Protein AF-A0A1C4L4Z7-F1 (afdb_monomer)

pLDDT: mean 79.76, std 18.71, range [31.69, 98.56]

Solvent-accessible surface area (backbone atoms only — not comparable to full-atom values): 8104 Å² total; per-residue (Å²): 135,87,78,82,79,77,76,70,79,78,63,52,69,69,53,50,51,50,49,54,40,48,55,59,52,72,75,46,59,69,70,52,49,52,52,29,50,54,51,52,56,50,54,78,75,45,96,68,86,60,100,56,69,90,51,79,49,70,53,36,34,47,54,48,41,55,71,47,34,65,62,49,20,53,54,39,30,52,54,50,43,52,50,42,68,76,39,74,94,63,75,76,81,53,46,80,34,81,68,34,45,54,34,32,58,57,55,19,48,55,72,64,44,86,78,89,57,59,72,47,73,45,53,87,41,60,60,25,43,55,51,22,52,60,75,74,107

Foldseek 3Di:
DDDPPPPPPPDQLLRLQLVLLVVLQVPDDPVLLVVLVVLVVVVVPDPDPDPDDSPDDLSNLSSCCNVPLSVLLVVLLVVLLVVCVVPPPDADQEEEAEQCFLPSNVSSSCNRDPDDHHYHYHHPPPSSVVNSVVSVD

Structure (mmCIF, N/CA/C/O backbone):
data_AF-A0A1C4L4Z7-F1
#
_entry.id   AF-A0A1C4L4Z7-F1
#
loop_
_atom_site.group_PDB
_atom_site.id
_atom_site.type_symbol
_atom_site.label_atom_id
_atom_site.label_alt_id
_atom_site.label_comp_id
_atom_site.label_asym_id
_atom_site.label_entity_id
_atom_site.label_seq_id
_atom_site.pdbx_PDB_ins_code
_atom_site.Cartn_x
_atom_site.Cartn_y
_atom_site.Cartn_z
_atom_site.occupancy
_atom_site.B_iso_or_equiv
_atom_site.auth_seq_id
_atom_site.auth_comp_id
_atom_site.auth_asym_id
_atom_site.auth_atom_id
_atom_site.pdbx_PDB_model_num
ATOM 1 N N . MET A 1 1 ? 23.292 -12.668 37.605 1.00 37.38 1 MET A N 1
ATOM 2 C CA . MET A 1 1 ? 23.485 -13.418 36.347 1.00 37.38 1 MET A CA 1
ATOM 3 C C . MET A 1 1 ? 22.566 -12.816 35.305 1.00 37.38 1 MET A C 1
ATOM 5 O O . MET A 1 1 ? 21.370 -12.732 35.542 1.00 37.38 1 MET A O 1
ATOM 9 N N . ASN A 1 2 ? 23.169 -12.294 34.240 1.00 37.19 2 ASN A N 1
ATOM 10 C CA . ASN A 1 2 ? 22.525 -11.552 33.162 1.00 37.19 2 ASN A CA 1
ATOM 11 C C . ASN A 1 2 ? 21.525 -12.418 32.388 1.00 37.19 2 ASN A C 1
ATOM 13 O O . ASN A 1 2 ? 21.821 -13.574 32.101 1.00 37.19 2 ASN A O 1
ATOM 17 N N . ASN A 1 3 ? 20.438 -11.807 31.926 1.00 31.69 3 ASN A N 1
ATOM 18 C CA . ASN A 1 3 ? 19.907 -12.122 30.607 1.00 31.69 3 ASN A CA 1
ATOM 19 C C . ASN A 1 3 ? 19.725 -10.784 29.873 1.00 31.69 3 ASN A C 1
ATOM 21 O O . ASN A 1 3 ? 18.823 -10.028 30.241 1.00 31.69 3 ASN A O 1
ATOM 25 N N . PRO A 1 4 ? 20.606 -10.407 28.929 1.00 45.41 4 PRO A N 1
ATOM 26 C CA . PRO A 1 4 ? 20.350 -9.242 28.103 1.00 45.41 4 PRO A CA 1
ATOM 27 C C . PRO A 1 4 ? 19.214 -9.647 27.168 1.00 45.41 4 PRO A C 1
ATOM 29 O O . PRO A 1 4 ? 19.403 -10.482 26.285 1.00 45.41 4 PRO A O 1
ATOM 32 N N . GLY A 1 5 ? 18.013 -9.124 27.417 1.00 36.03 5 GLY A N 1
ATOM 33 C CA . GLY A 1 5 ? 16.894 -9.290 26.501 1.00 36.03 5 GLY A CA 1
ATOM 34 C C . GLY A 1 5 ? 17.351 -8.834 25.124 1.00 36.03 5 GLY A C 1
ATOM 35 O O . GLY A 1 5 ? 17.651 -7.658 24.929 1.00 36.03 5 GLY A O 1
ATOM 36 N N . VAL A 1 6 ? 17.480 -9.784 24.202 1.00 39.50 6 VAL A N 1
ATOM 37 C CA . VAL A 1 6 ? 17.749 -9.506 22.799 1.00 39.50 6 VAL A CA 1
ATOM 38 C C . VAL A 1 6 ? 16.543 -8.724 22.303 1.00 39.50 6 VAL A C 1
ATOM 40 O O . VAL A 1 6 ? 15.490 -9.288 22.018 1.00 39.50 6 VAL A O 1
ATOM 43 N N . THR A 1 7 ? 16.665 -7.401 22.254 1.00 41.91 7 THR A N 1
ATOM 44 C CA . THR A 1 7 ? 15.770 -6.568 21.463 1.00 41.91 7 THR A CA 1
ATOM 45 C C . THR A 1 7 ? 16.056 -6.919 20.016 1.00 41.91 7 THR A C 1
ATOM 47 O O . THR A 1 7 ? 16.975 -6.372 19.408 1.00 41.91 7 THR A O 1
ATOM 50 N N . HIS A 1 8 ? 15.314 -7.882 19.473 1.00 39.84 8 HIS A N 1
ATOM 51 C CA . HIS A 1 8 ? 15.153 -7.963 18.033 1.00 39.84 8 HIS A CA 1
ATOM 52 C C . HIS A 1 8 ? 14.653 -6.585 17.591 1.00 39.84 8 HIS A C 1
ATOM 54 O O . HIS A 1 8 ? 13.644 -6.124 18.135 1.00 39.84 8 HIS A O 1
ATOM 60 N N . PRO A 1 9 ? 15.353 -5.873 16.695 1.00 42.25 9 PRO A N 1
ATOM 61 C CA . PRO A 1 9 ? 14.807 -4.647 16.153 1.00 42.25 9 PRO A CA 1
ATOM 62 C C . PRO A 1 9 ? 13.512 -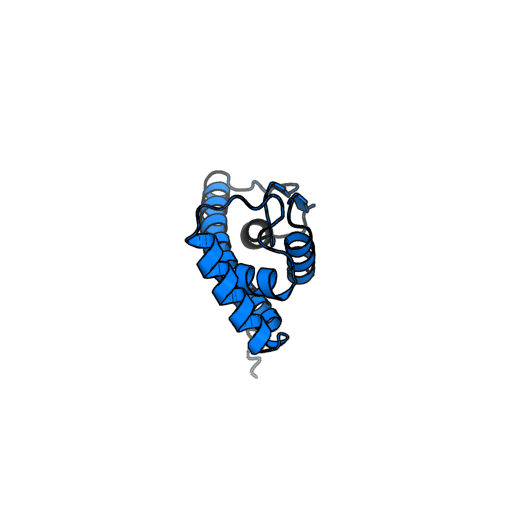5.022 15.431 1.00 42.25 9 PRO A C 1
ATOM 64 O O . PRO A 1 9 ? 13.533 -5.637 14.364 1.00 42.25 9 PRO A O 1
ATOM 67 N N . HIS A 1 10 ? 12.370 -4.690 16.035 1.00 56.69 10 HIS A N 1
ATOM 68 C CA . HIS A 1 10 ? 11.129 -4.554 15.292 1.00 56.69 10 HIS A CA 1
ATOM 69 C C . HIS A 1 10 ? 11.333 -3.336 14.398 1.00 56.69 10 HIS A C 1
ATOM 71 O O . HIS A 1 10 ? 11.102 -2.202 14.814 1.00 56.69 10 HIS A O 1
ATOM 77 N N . HIS A 1 11 ? 11.890 -3.580 13.212 1.00 71.38 11 HIS A N 1
ATOM 78 C CA . HIS A 1 11 ? 12.066 -2.559 12.192 1.00 71.38 11 HIS A CA 1
ATOM 79 C C . HIS A 1 11 ? 10.730 -1.858 11.971 1.00 71.38 11 HIS A C 1
ATOM 81 O O . HIS A 1 11 ? 9.679 -2.509 11.922 1.00 71.38 11 HIS A O 1
ATOM 87 N N . ALA A 1 12 ? 10.766 -0.532 11.851 1.00 86.56 12 ALA A N 1
ATOM 88 C CA . ALA A 1 12 ? 9.549 0.214 11.577 1.00 86.56 12 ALA A CA 1
ATOM 89 C C . ALA A 1 12 ? 8.927 -0.317 10.269 1.00 86.56 12 ALA A C 1
ATOM 91 O O . ALA A 1 12 ? 9.669 -0.639 9.338 1.00 86.56 12 ALA A O 1
ATOM 92 N N . PRO A 1 13 ? 7.591 -0.383 10.128 1.00 85.94 13 PRO A N 1
ATOM 93 C CA . PRO A 1 13 ? 6.963 -0.886 8.902 1.00 85.94 13 PRO A CA 1
ATOM 94 C C . PRO A 1 13 ? 7.461 -0.198 7.617 1.00 85.94 13 PRO A C 1
ATOM 96 O O . PRO A 1 13 ? 7.542 -0.825 6.565 1.00 85.94 13 PRO A O 1
ATOM 99 N N . SER A 1 14 ? 7.871 1.072 7.708 1.00 82.69 14 SER A N 1
ATOM 100 C CA . SER A 1 14 ? 8.499 1.815 6.609 1.00 82.69 14 SER A CA 1
ATOM 101 C C . SER A 1 14 ? 9.897 1.314 6.238 1.00 82.69 14 SER A C 1
ATOM 103 O O . SER A 1 14 ? 10.264 1.339 5.066 1.00 82.69 14 SER A O 1
ATOM 105 N N . GLU A 1 15 ? 10.684 0.858 7.210 1.00 86.00 15 GLU A N 1
ATOM 106 C CA . GLU A 1 15 ? 11.999 0.251 6.993 1.00 86.00 15 GLU A CA 1
ATOM 107 C C . GLU A 1 15 ? 11.855 -1.137 6.377 1.00 86.00 15 GLU A C 1
ATOM 109 O O . GLU A 1 15 ? 12.546 -1.431 5.406 1.00 86.00 15 GLU A O 1
ATOM 114 N N . VAL A 1 16 ? 10.906 -1.944 6.869 1.00 90.56 16 VAL A N 1
ATOM 115 C CA . VAL A 1 16 ? 10.578 -3.255 6.284 1.00 90.56 16 VAL A CA 1
ATOM 116 C C . VAL A 1 16 ? 10.144 -3.092 4.829 1.00 90.56 16 VAL A C 1
ATOM 118 O O . VAL A 1 16 ? 10.690 -3.753 3.948 1.00 90.56 16 VAL A O 1
ATOM 121 N N . LEU A 1 17 ? 9.233 -2.153 4.554 1.00 86.38 17 LEU A N 1
ATOM 122 C CA . LEU A 1 17 ? 8.782 -1.869 3.194 1.00 86.38 17 LEU A CA 1
ATOM 123 C C . LEU A 1 17 ? 9.939 -1.415 2.293 1.00 86.38 17 LEU A C 1
ATOM 125 O O . LEU A 1 17 ? 10.079 -1.895 1.171 1.00 86.38 17 LEU A O 1
ATOM 129 N N . ARG A 1 18 ? 10.797 -0.504 2.769 1.00 85.00 18 ARG A N 1
ATOM 130 C CA . ARG A 1 18 ? 11.970 -0.054 2.002 1.00 85.00 18 ARG A CA 1
ATOM 131 C C . ARG A 1 18 ? 12.950 -1.192 1.727 1.00 85.00 18 ARG A C 1
ATOM 133 O O . ARG A 1 18 ? 13.470 -1.261 0.619 1.00 85.00 18 ARG A O 1
ATOM 140 N N . ALA A 1 19 ? 13.187 -2.071 2.697 1.00 86.75 19 ALA A N 1
ATOM 141 C CA . ALA A 1 19 ? 14.069 -3.222 2.535 1.00 86.75 19 ALA A CA 1
ATOM 142 C C . ALA A 1 19 ? 13.506 -4.232 1.523 1.00 86.75 19 ALA A C 1
ATOM 144 O O . ALA A 1 19 ? 14.239 -4.683 0.644 1.00 86.75 19 ALA A O 1
ATOM 145 N N . ALA A 1 20 ? 12.204 -4.524 1.582 1.00 87.75 20 ALA A N 1
ATOM 146 C CA . ALA A 1 20 ? 11.536 -5.387 0.609 1.00 87.75 20 ALA A CA 1
ATOM 147 C C . ALA A 1 20 ? 11.633 -4.811 -0.816 1.00 87.75 20 ALA A C 1
ATOM 149 O O . ALA A 1 20 ? 12.000 -5.514 -1.756 1.00 87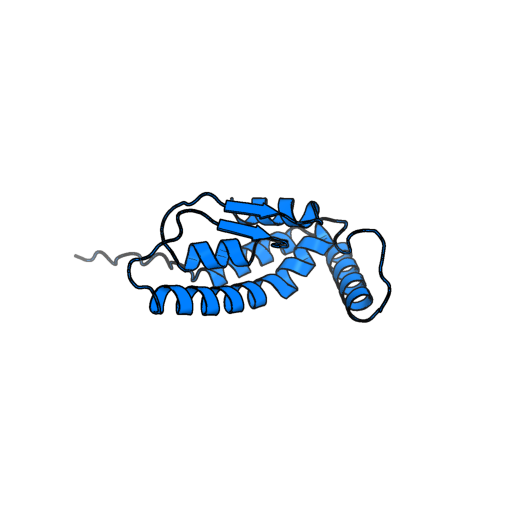.75 20 ALA A O 1
ATOM 150 N N . LEU A 1 21 ? 11.404 -3.501 -0.971 1.00 84.75 21 LEU A N 1
ATOM 151 C CA . LEU A 1 21 ? 11.566 -2.806 -2.252 1.00 84.75 21 LEU A CA 1
ATOM 152 C C . LEU A 1 21 ? 13.018 -2.825 -2.755 1.00 84.75 21 LEU A C 1
ATOM 154 O O . LEU A 1 21 ? 13.237 -3.002 -3.949 1.00 84.75 21 LEU A O 1
ATOM 158 N N . ALA A 1 22 ? 14.006 -2.669 -1.870 1.00 83.50 22 ALA A N 1
ATOM 159 C CA . ALA A 1 22 ? 15.418 -2.763 -2.239 1.00 83.5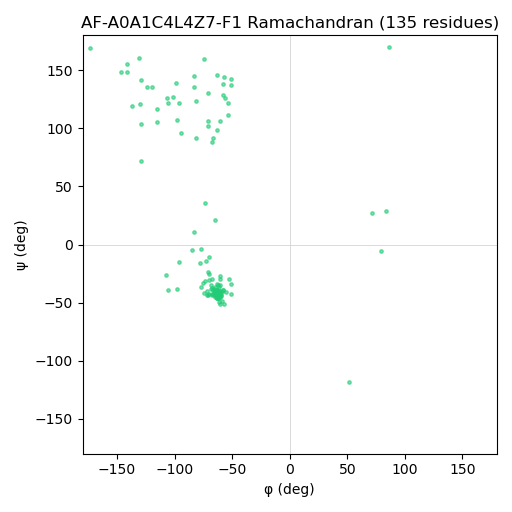0 22 ALA A CA 1
ATOM 160 C C . ALA A 1 22 ? 15.781 -4.173 -2.734 1.00 83.50 22 ALA A C 1
ATOM 162 O O . ALA A 1 22 ? 16.381 -4.311 -3.796 1.00 83.50 22 ALA A O 1
ATOM 163 N N . SER A 1 23 ? 15.323 -5.216 -2.037 1.00 85.56 23 SER A N 1
ATOM 164 C CA . SER A 1 23 ? 15.556 -6.607 -2.441 1.00 85.56 23 SER A CA 1
ATOM 165 C C . SER A 1 23 ? 14.945 -6.934 -3.809 1.00 85.56 23 SER A C 1
ATOM 167 O O . SER A 1 23 ? 15.566 -7.636 -4.609 1.00 85.56 23 SER A O 1
ATOM 169 N N . LEU A 1 24 ? 13.770 -6.375 -4.125 1.00 83.62 24 LEU A N 1
ATOM 170 C CA . LEU A 1 24 ? 13.171 -6.503 -5.458 1.00 83.62 24 LEU A CA 1
ATOM 171 C C . LEU A 1 24 ? 14.037 -5.880 -6.560 1.00 83.62 24 LEU A C 1
ATOM 173 O O . LEU A 1 24 ? 14.057 -6.393 -7.680 1.00 83.62 24 LEU A O 1
ATOM 177 N N . LEU A 1 25 ? 14.737 -4.781 -6.265 1.00 79.69 25 LEU A N 1
ATOM 178 C CA . LEU A 1 25 ? 15.624 -4.116 -7.219 1.00 79.69 25 LEU A CA 1
ATOM 179 C C . LEU A 1 25 ? 16.956 -4.851 -7.395 1.00 79.69 25 LEU A C 1
ATOM 181 O O . LEU A 1 25 ? 17.447 -4.919 -8.521 1.00 79.69 25 LEU A O 1
ATOM 185 N N . ASP A 1 26 ? 17.508 -5.436 -6.330 1.00 79.12 26 ASP A N 1
ATOM 186 C CA . ASP A 1 26 ? 18.760 -6.207 -6.385 1.00 79.12 26 ASP A CA 1
ATOM 187 C C . ASP A 1 26 ? 18.661 -7.421 -7.328 1.00 79.12 26 ASP A C 1
ATOM 189 O O . ASP A 1 26 ? 19.652 -7.847 -7.922 1.00 79.12 26 ASP A O 1
ATOM 193 N N . GLY A 1 27 ? 17.451 -7.958 -7.519 1.00 69.44 27 GLY A N 1
ATOM 194 C CA . GLY A 1 27 ? 17.174 -9.051 -8.454 1.00 69.44 27 GLY A CA 1
ATOM 195 C C . GLY A 1 27 ? 17.105 -8.647 -9.934 1.00 69.44 27 GLY A C 1
ATOM 196 O O . GLY A 1 27 ? 16.928 -9.521 -10.787 1.00 69.44 27 GLY A O 1
ATOM 197 N N . LEU A 1 28 ? 17.213 -7.356 -10.272 1.00 72.12 28 LEU A N 1
ATOM 198 C CA . LEU A 1 28 ? 17.084 -6.869 -11.648 1.00 72.12 28 LEU A CA 1
ATOM 199 C C . LEU A 1 28 ? 18.451 -6.630 -12.312 1.00 72.12 28 LEU A C 1
ATOM 201 O O . LEU A 1 28 ? 19.341 -6.022 -11.717 1.00 72.12 28 LEU A O 1
ATOM 205 N N . PRO A 1 29 ? 18.625 -6.996 -13.599 1.00 72.12 29 PRO A N 1
ATOM 206 C CA . PRO A 1 29 ? 19.795 -6.574 -14.358 1.00 72.12 29 PRO A CA 1
ATOM 207 C C . PRO A 1 29 ? 19.877 -5.042 -14.391 1.00 72.12 29 PRO A C 1
ATOM 209 O O . PRO A 1 29 ? 18.923 -4.385 -14.812 1.00 72.12 29 PRO A O 1
ATOM 212 N N . ALA A 1 30 ? 21.028 -4.464 -14.033 1.00 64.06 30 ALA A N 1
ATOM 213 C CA . ALA A 1 30 ? 21.217 -3.007 -13.949 1.00 64.06 30 ALA A CA 1
ATOM 214 C C . ALA A 1 30 ? 20.777 -2.249 -15.221 1.00 64.06 30 ALA A C 1
ATOM 216 O O . ALA A 1 30 ? 20.238 -1.146 -15.154 1.00 64.06 30 ALA A O 1
ATOM 217 N N . ARG A 1 31 ? 20.945 -2.871 -16.397 1.00 59.97 31 ARG A N 1
ATOM 218 C CA . ARG A 1 31 ? 20.504 -2.326 -17.690 1.00 59.97 31 ARG A CA 1
ATOM 219 C C . ARG A 1 31 ? 18.979 -2.251 -17.827 1.00 59.97 31 ARG A C 1
ATOM 221 O O . ARG A 1 31 ? 18.485 -1.294 -18.413 1.00 59.97 31 ARG A O 1
ATOM 228 N N . ALA A 1 32 ? 18.251 -3.233 -17.299 1.00 62.00 32 ALA A N 1
ATOM 229 C CA . ALA A 1 32 ? 16.790 -3.242 -17.306 1.00 62.00 32 ALA A CA 1
ATOM 230 C C . ALA A 1 32 ? 16.238 -2.187 -16.336 1.00 62.00 32 ALA A C 1
ATOM 232 O O . ALA A 1 32 ? 15.370 -1.410 -16.716 1.00 62.00 32 ALA A O 1
ATOM 233 N N . ALA A 1 33 ? 16.821 -2.076 -15.136 1.00 59.88 33 ALA A N 1
ATOM 234 C CA . ALA A 1 33 ? 16.445 -1.049 -14.163 1.00 59.88 33 ALA A CA 1
ATOM 235 C C . ALA A 1 33 ? 16.636 0.380 -14.714 1.00 59.88 33 ALA A C 1
ATOM 237 O O . ALA A 1 33 ? 15.738 1.212 -14.594 1.00 59.88 33 ALA A O 1
ATOM 238 N N . ALA A 1 34 ? 17.763 0.657 -15.383 1.00 59.31 34 ALA A N 1
ATOM 239 C CA . ALA A 1 34 ? 18.022 1.961 -15.999 1.00 59.31 34 ALA A CA 1
ATOM 240 C C . ALA A 1 34 ? 17.023 2.299 -17.126 1.00 59.31 34 ALA A C 1
ATOM 242 O O . ALA A 1 34 ? 16.480 3.401 -17.161 1.00 59.31 34 ALA A O 1
ATOM 243 N N . GLN A 1 35 ? 16.716 1.335 -18.003 1.00 61.97 35 GLN A N 1
ATOM 244 C CA . GLN A 1 35 ? 15.738 1.516 -19.086 1.00 61.97 35 GLN A CA 1
ATOM 245 C C . GLN A 1 35 ? 14.313 1.741 -18.561 1.00 61.97 35 GLN A C 1
ATOM 247 O O . GLN A 1 35 ? 13.568 2.554 -19.112 1.00 61.97 35 GLN A O 1
ATOM 252 N N . SER A 1 36 ? 13.946 1.060 -17.474 1.00 61.38 36 SER A N 1
ATOM 253 C CA . SER A 1 36 ? 12.681 1.272 -16.772 1.00 61.38 36 SER A CA 1
ATOM 254 C C . SER A 1 36 ? 12.566 2.683 -16.201 1.00 61.38 36 SER A C 1
ATOM 256 O O . SER A 1 36 ? 11.541 3.337 -16.393 1.00 61.38 36 SER A O 1
ATOM 258 N N . VAL A 1 37 ? 13.624 3.193 -15.561 1.00 61.50 37 VAL A N 1
ATOM 259 C CA . VAL A 1 37 ? 13.660 4.561 -15.016 1.00 61.50 37 VAL A CA 1
ATOM 260 C C . VAL A 1 37 ? 13.535 5.611 -16.124 1.00 61.50 37 VAL A C 1
ATOM 262 O O . VAL A 1 37 ? 12.709 6.519 -16.002 1.00 61.50 37 VAL A O 1
ATOM 265 N N . ASP A 1 38 ? 14.272 5.468 -17.229 1.00 58.31 38 ASP A N 1
ATOM 266 C CA . ASP A 1 38 ? 14.200 6.394 -18.369 1.00 58.31 38 ASP A CA 1
ATOM 267 C C . ASP A 1 38 ? 12.795 6.436 -18.989 1.00 58.31 38 ASP A C 1
ATOM 269 O O . ASP A 1 38 ? 12.250 7.509 -19.273 1.00 58.31 38 ASP A O 1
ATOM 273 N N . ARG A 1 39 ? 12.160 5.267 -19.139 1.00 62.19 39 ARG A N 1
ATOM 274 C CA . ARG A 1 39 ? 10.782 5.144 -19.630 1.00 62.19 39 ARG A CA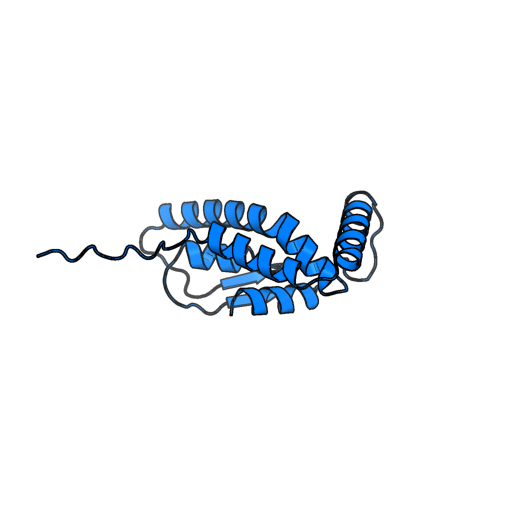 1
ATOM 275 C C . ARG A 1 39 ? 9.778 5.770 -18.657 1.00 62.19 39 ARG A C 1
ATOM 277 O O . ARG A 1 39 ? 8.870 6.479 -19.097 1.00 62.19 39 ARG A O 1
ATOM 284 N N . LEU A 1 40 ? 9.961 5.582 -17.350 1.00 59.94 40 LEU A N 1
ATOM 285 C CA . LEU A 1 40 ? 9.100 6.156 -16.312 1.00 59.94 40 LEU A CA 1
ATOM 286 C C . LEU A 1 40 ? 9.177 7.693 -16.286 1.00 59.94 40 LEU A C 1
ATOM 288 O O . LEU A 1 40 ? 8.147 8.370 -16.239 1.00 59.94 40 LEU A O 1
ATOM 292 N N . ILE A 1 41 ? 10.388 8.252 -16.387 1.00 56.22 41 ILE A N 1
ATOM 293 C CA . ILE A 1 41 ? 10.628 9.702 -16.466 1.00 56.22 41 ILE A CA 1
ATOM 294 C C . ILE A 1 41 ? 10.040 10.282 -17.762 1.00 56.22 41 ILE A C 1
ATOM 296 O O . ILE A 1 41 ? 9.436 11.360 -17.736 1.00 56.22 41 ILE A O 1
ATOM 300 N N . GLY A 1 42 ? 10.171 9.565 -18.884 1.00 55.88 42 GLY A N 1
ATOM 301 C CA . GLY A 1 42 ? 9.599 9.951 -20.175 1.00 55.88 42 GLY A CA 1
ATOM 302 C C . GLY A 1 42 ? 8.068 10.001 -20.165 1.00 55.88 42 GLY A C 1
ATOM 303 O O . GLY A 1 42 ? 7.478 10.973 -20.640 1.00 55.88 42 GLY A O 1
ATOM 304 N N . HIS A 1 43 ? 7.413 9.008 -19.559 1.00 55.75 43 HIS A N 1
ATOM 305 C CA . HIS A 1 43 ? 5.951 8.960 -19.457 1.00 55.75 43 HIS A CA 1
ATOM 306 C C . HIS A 1 43 ? 5.372 9.958 -18.446 1.00 55.75 43 HIS A C 1
ATOM 308 O O . HIS A 1 43 ? 4.293 10.490 -18.689 1.00 55.75 43 HIS A O 1
ATOM 314 N N . TYR A 1 44 ? 6.082 10.285 -17.360 1.00 50.19 44 TYR A N 1
ATOM 315 C CA . TYR A 1 44 ? 5.629 11.306 -16.403 1.00 50.19 44 TYR A CA 1
ATOM 316 C C . TYR A 1 44 ? 5.693 12.737 -16.979 1.00 50.19 44 TYR A C 1
ATOM 318 O O . TYR A 1 44 ? 4.946 13.615 -16.551 1.00 50.19 44 TYR A O 1
ATOM 326 N N . ARG A 1 45 ? 6.567 12.987 -17.969 1.00 50.22 45 ARG A N 1
ATOM 327 C CA . ARG A 1 45 ? 6.717 14.294 -18.645 1.00 50.22 45 ARG A CA 1
ATOM 328 C C . ARG A 1 45 ? 5.942 14.413 -19.965 1.00 50.22 45 ARG A C 1
ATOM 330 O O . ARG A 1 45 ? 5.763 15.526 -20.458 1.00 50.22 45 ARG A O 1
ATOM 337 N N . GLY A 1 46 ? 5.479 13.303 -20.541 1.00 47.31 46 GLY A N 1
ATOM 338 C CA . GLY A 1 46 ? 4.750 13.263 -21.811 1.00 47.31 46 GLY A CA 1
ATOM 339 C C . GLY A 1 46 ? 3.235 13.119 -21.635 1.00 47.31 46 GLY A C 1
ATOM 340 O O . GLY A 1 46 ? 2.760 12.174 -21.020 1.00 47.31 46 GLY A O 1
ATOM 341 N N . ARG A 1 47 ? 2.449 14.015 -22.245 1.00 46.06 47 ARG A N 1
ATOM 342 C CA . ARG A 1 47 ? 0.969 13.975 -22.293 1.00 46.06 47 ARG A CA 1
ATOM 343 C C . ARG A 1 47 ? 0.403 12.898 -23.241 1.00 46.06 47 ARG A C 1
ATOM 345 O O . ARG A 1 47 ? -0.606 13.148 -23.894 1.00 46.06 47 ARG A O 1
ATOM 352 N N . THR A 1 48 ? 1.025 11.730 -23.375 1.00 46.06 48 THR A N 1
ATOM 353 C CA . THR A 1 48 ? 0.568 10.719 -24.345 1.00 46.06 48 THR A CA 1
ATOM 354 C C . THR A 1 48 ? -0.296 9.675 -23.635 1.00 46.06 48 THR A C 1
ATOM 356 O O . THR A 1 48 ? 0.256 8.854 -22.901 1.00 46.06 48 THR A O 1
ATOM 359 N N . PRO A 1 49 ? -1.630 9.659 -23.826 1.00 44.66 49 PRO A N 1
ATOM 360 C CA . PRO A 1 49 ? -2.475 8.599 -23.297 1.00 44.66 49 PRO A CA 1
ATOM 361 C C . PRO A 1 49 ? -2.174 7.343 -24.111 1.00 44.66 49 PRO A C 1
ATOM 363 O O . PRO A 1 49 ? -2.592 7.214 -25.260 1.00 44.66 49 PRO A O 1
ATOM 366 N N . THR A 1 50 ? -1.390 6.425 -23.559 1.00 48.47 50 THR A N 1
ATOM 367 C CA . THR A 1 50 ? -1.224 5.115 -24.182 1.00 48.47 50 THR A CA 1
ATOM 368 C C . THR A 1 50 ? -2.422 4.261 -23.790 1.00 48.47 50 THR A C 1
ATOM 370 O O . THR A 1 50 ? -2.656 4.061 -22.604 1.00 48.47 50 THR A O 1
ATOM 373 N N . GLY A 1 51 ? -3.167 3.723 -24.760 1.00 48.34 51 GLY A N 1
ATOM 374 C CA . GLY A 1 51 ? -4.284 2.784 -24.536 1.00 48.34 51 GLY A CA 1
ATOM 375 C C . GLY A 1 51 ? -3.883 1.424 -23.935 1.00 48.34 51 GLY A C 1
ATOM 376 O O . GLY A 1 51 ? -4.599 0.444 -24.095 1.00 48.34 51 GLY A O 1
ATOM 377 N N . ALA A 1 52 ? -2.724 1.354 -23.280 1.00 48.88 52 ALA A N 1
ATOM 378 C CA . ALA A 1 52 ? -2.179 0.206 -22.577 1.00 48.88 52 ALA A CA 1
ATOM 379 C C . ALA A 1 52 ? -1.483 0.700 -21.294 1.00 48.88 52 ALA A C 1
ATOM 381 O O . ALA A 1 52 ? -0.915 1.802 -21.323 1.00 48.88 52 ALA A O 1
ATOM 382 N N . PRO A 1 53 ? -1.473 -0.098 -20.207 1.00 54.28 53 PRO A N 1
ATOM 383 C CA . PRO A 1 53 ? -0.856 0.284 -18.940 1.00 54.28 53 PRO A CA 1
ATOM 384 C C . PRO A 1 53 ? 0.586 0.768 -19.126 1.00 54.28 53 PRO A C 1
ATOM 386 O O . PRO A 1 53 ? 1.327 0.230 -19.954 1.00 54.28 53 PRO A O 1
ATOM 389 N N . VAL A 1 54 ? 0.979 1.790 -18.362 1.00 58.38 54 VAL A N 1
ATOM 390 C CA . VAL A 1 54 ? 2.360 2.314 -18.336 1.00 58.38 54 VAL A CA 1
ATOM 391 C C . VAL A 1 54 ? 3.317 1.288 -17.715 1.00 58.38 54 VAL A C 1
ATOM 393 O O . VAL A 1 54 ? 4.471 1.205 -18.112 1.00 58.38 54 VAL A O 1
ATOM 396 N N . LEU A 1 55 ? 2.812 0.459 -16.798 1.00 61.09 55 LEU A N 1
ATOM 397 C CA . LEU A 1 55 ? 3.541 -0.611 -16.122 1.00 61.09 55 LEU A CA 1
ATOM 398 C C . LEU A 1 55 ? 3.323 -1.934 -16.866 1.00 61.09 55 LEU A C 1
ATOM 400 O O . LEU A 1 55 ? 2.288 -2.580 -16.690 1.00 61.09 55 LEU A O 1
ATOM 404 N N . ARG A 1 56 ? 4.256 -2.305 -17.750 1.00 64.75 56 ARG A N 1
ATOM 405 C CA . ARG A 1 56 ? 4.088 -3.466 -18.651 1.00 64.75 56 ARG A CA 1
ATOM 406 C C . ARG A 1 56 ? 4.941 -4.668 -18.283 1.00 64.75 56 ARG A C 1
ATOM 408 O O . ARG A 1 56 ? 4.560 -5.786 -18.610 1.00 64.75 56 ARG A O 1
ATOM 415 N N . ASP A 1 57 ? 6.067 -4.443 -17.619 1.00 71.69 57 ASP A N 1
ATOM 416 C CA . ASP A 1 57 ? 6.990 -5.492 -17.207 1.00 71.69 57 ASP A CA 1
ATOM 417 C C . ASP A 1 57 ? 7.381 -5.350 -15.731 1.00 71.69 57 ASP A C 1
ATOM 419 O O . ASP A 1 57 ? 7.200 -4.303 -15.104 1.00 71.69 57 ASP A O 1
ATOM 423 N N . ARG A 1 58 ? 7.874 -6.449 -15.150 1.00 78.62 58 ARG A N 1
ATOM 424 C CA . ARG A 1 58 ? 8.204 -6.542 -13.721 1.00 78.62 58 ARG A CA 1
ATOM 425 C C . ARG A 1 58 ? 9.223 -5.484 -13.293 1.00 78.62 58 ARG A C 1
ATOM 427 O O . ARG A 1 58 ? 9.085 -4.919 -12.213 1.00 78.62 58 ARG A O 1
ATOM 434 N N . SER A 1 59 ? 10.216 -5.210 -14.138 1.00 79.06 59 SER A N 1
ATOM 435 C CA . SER A 1 59 ? 11.247 -4.201 -13.885 1.00 79.06 59 SER A CA 1
ATOM 436 C C . SER A 1 59 ? 10.664 -2.797 -13.743 1.00 79.06 59 SER A C 1
ATOM 438 O O . SER A 1 59 ? 11.012 -2.096 -12.794 1.00 79.06 59 SER A O 1
ATOM 440 N N . ASP A 1 60 ? 9.725 -2.407 -14.612 1.00 78.81 60 ASP A N 1
ATOM 441 C CA . ASP A 1 60 ? 9.044 -1.114 -14.510 1.00 78.81 60 ASP A CA 1
ATOM 442 C C . ASP A 1 60 ? 8.248 -0.984 -13.220 1.00 78.81 60 ASP A C 1
ATOM 444 O O . ASP A 1 60 ? 8.288 0.057 -12.567 1.00 78.81 60 ASP A O 1
ATOM 448 N N . VAL A 1 61 ? 7.513 -2.035 -12.854 1.00 84.00 61 VAL A N 1
ATOM 449 C CA . VAL A 1 61 ? 6.659 -2.024 -11.662 1.00 84.00 61 VAL A CA 1
ATOM 450 C C . VAL A 1 61 ? 7.517 -1.964 -10.407 1.00 84.00 61 VAL A C 1
ATOM 452 O O . VAL A 1 61 ? 7.216 -1.172 -9.521 1.00 84.00 61 VAL A O 1
ATOM 455 N N . ALA A 1 62 ? 8.600 -2.742 -10.338 1.00 86.19 62 ALA A N 1
ATOM 456 C CA . ALA A 1 62 ? 9.523 -2.722 -9.208 1.00 86.19 62 ALA A CA 1
ATOM 457 C C . ALA A 1 62 ? 10.207 -1.353 -9.063 1.00 86.19 62 ALA A C 1
ATOM 459 O O . ALA A 1 62 ? 10.222 -0.787 -7.970 1.00 86.19 62 ALA A O 1
ATOM 460 N N . ALA A 1 63 ? 10.692 -0.771 -10.165 1.00 82.44 63 ALA A N 1
ATOM 461 C CA . ALA A 1 63 ? 11.270 0.573 -10.164 1.00 82.44 63 ALA A CA 1
ATOM 462 C C . ALA A 1 63 ? 10.241 1.643 -9.759 1.00 82.44 63 ALA A C 1
ATOM 464 O O . ALA A 1 63 ? 10.530 2.513 -8.934 1.00 82.44 63 ALA A O 1
ATOM 465 N N . TYR A 1 64 ? 9.017 1.563 -10.289 1.00 82.19 64 TYR A N 1
ATOM 466 C CA . TYR A 1 64 ? 7.918 2.455 -9.924 1.00 82.19 64 TYR A CA 1
ATOM 467 C C . TYR A 1 64 ? 7.540 2.326 -8.445 1.00 82.19 64 TYR A C 1
ATOM 469 O O . TYR A 1 64 ? 7.387 3.342 -7.766 1.00 82.19 64 TYR A O 1
ATOM 477 N N . ALA A 1 65 ? 7.428 1.098 -7.934 1.00 88.69 65 ALA A N 1
ATOM 478 C CA . ALA A 1 65 ? 7.125 0.815 -6.537 1.00 88.69 65 ALA A CA 1
ATOM 479 C C . ALA A 1 65 ? 8.208 1.400 -5.630 1.00 88.69 65 ALA A C 1
ATOM 481 O O . ALA A 1 65 ? 7.893 2.185 -4.742 1.00 88.69 65 ALA A O 1
ATOM 482 N N . ALA A 1 66 ? 9.482 1.122 -5.908 1.00 86.94 66 ALA A N 1
ATOM 483 C CA . ALA A 1 66 ? 10.594 1.665 -5.136 1.00 86.94 66 ALA A CA 1
ATOM 484 C C . ALA A 1 66 ? 10.601 3.203 -5.121 1.00 86.94 66 ALA A C 1
ATOM 486 O O . ALA A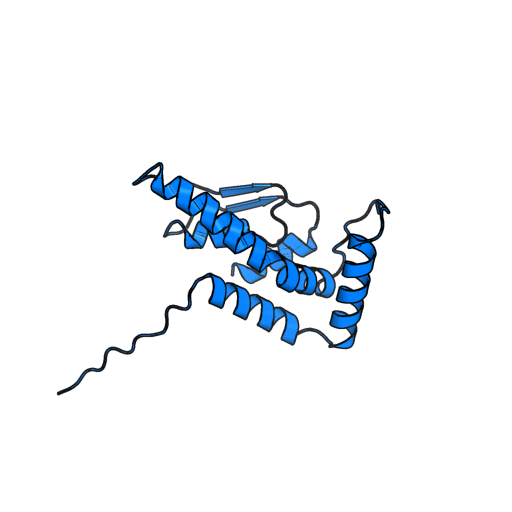 1 66 ? 10.855 3.814 -4.083 1.00 86.94 66 ALA A O 1
ATOM 487 N N . TYR A 1 67 ? 10.265 3.836 -6.249 1.00 82.75 67 TYR A N 1
ATOM 488 C CA . TYR A 1 67 ? 10.220 5.292 -6.365 1.00 82.75 67 TYR A CA 1
ATOM 489 C C . TYR A 1 67 ? 8.999 5.934 -5.678 1.00 82.75 67 TYR A C 1
ATOM 491 O O . TYR A 1 67 ? 9.124 6.989 -5.056 1.00 82.75 67 TYR A O 1
ATOM 499 N N . ARG A 1 68 ? 7.803 5.342 -5.798 1.00 86.56 68 ARG A N 1
ATOM 500 C CA . ARG A 1 68 ? 6.531 5.978 -5.394 1.00 86.56 68 ARG A CA 1
ATOM 501 C C . ARG A 1 68 ? 5.940 5.423 -4.109 1.00 86.56 68 ARG A C 1
ATOM 503 O O . ARG A 1 68 ? 5.407 6.193 -3.309 1.00 86.56 68 ARG A O 1
ATOM 510 N N . MET A 1 69 ? 6.024 4.111 -3.909 1.00 91.69 69 MET A N 1
ATOM 511 C CA . MET A 1 69 ? 5.334 3.408 -2.829 1.00 91.69 69 MET A CA 1
ATOM 512 C C . MET A 1 69 ? 5.721 3.922 -1.435 1.00 91.69 69 MET A C 1
ATOM 514 O O . MET A 1 69 ? 4.798 4.120 -0.649 1.00 91.69 69 MET A O 1
ATOM 518 N N . PRO A 1 70 ? 6.996 4.241 -1.110 1.00 93.62 70 PRO A N 1
ATOM 519 C CA . PRO A 1 70 ? 7.344 4.748 0.220 1.00 93.62 70 PRO A CA 1
ATOM 520 C C . PRO A 1 70 ? 6.639 6.061 0.582 1.00 93.62 70 PRO A C 1
ATOM 522 O O . PRO A 1 70 ? 6.175 6.226 1.707 1.00 93.62 70 PRO A O 1
ATOM 525 N N . ALA A 1 71 ? 6.523 6.991 -0.371 1.00 89.38 71 ALA A N 1
ATOM 526 C CA . ALA A 1 71 ? 5.839 8.261 -0.138 1.00 89.38 71 ALA A CA 1
ATOM 527 C C . ALA A 1 71 ? 4.323 8.060 0.018 1.00 89.38 71 ALA A C 1
ATOM 529 O O . ALA A 1 71 ? 3.712 8.638 0.916 1.00 89.38 71 ALA A O 1
ATOM 530 N N . THR A 1 72 ? 3.719 7.210 -0.820 1.00 94.50 72 THR A N 1
ATOM 531 C CA . THR A 1 72 ? 2.291 6.875 -0.720 1.00 94.50 72 THR A CA 1
ATOM 532 C C . THR A 1 72 ? 1.971 6.135 0.580 1.00 94.50 72 THR A C 1
ATOM 534 O O . THR A 1 72 ? 0.959 6.438 1.207 1.00 94.50 72 THR A O 1
ATOM 537 N N . PHE A 1 73 ? 2.839 5.219 1.018 1.00 96.56 73 PHE A N 1
ATOM 538 C CA . PHE A 1 73 ? 2.712 4.513 2.292 1.00 96.56 73 PHE A CA 1
ATOM 539 C C . PHE A 1 73 ? 2.654 5.496 3.465 1.00 96.56 73 PHE A C 1
ATOM 541 O O . PHE A 1 73 ? 1.719 5.431 4.257 1.00 96.56 73 PHE A O 1
ATOM 548 N N . GLU A 1 74 ? 3.596 6.440 3.558 1.00 97.69 74 GLU A N 1
ATOM 549 C CA . GLU A 1 74 ? 3.612 7.401 4.670 1.00 97.69 74 GLU A CA 1
ATOM 550 C C . GLU A 1 74 ? 2.397 8.332 4.653 1.00 97.69 74 GLU A C 1
ATOM 552 O O . GLU A 1 74 ? 1.804 8.590 5.702 1.00 97.69 74 GLU A O 1
ATOM 557 N N . ALA A 1 75 ? 1.981 8.795 3.470 1.00 97.31 75 ALA A N 1
ATOM 558 C CA . ALA A 1 75 ? 0.786 9.622 3.333 1.00 97.31 75 ALA A CA 1
ATOM 559 C C . ALA A 1 75 ? -0.476 8.876 3.802 1.00 97.31 75 ALA A C 1
ATOM 561 O O . ALA A 1 75 ? -1.268 9.418 4.576 1.00 97.31 75 ALA A O 1
ATOM 562 N N . MET A 1 76 ? -0.639 7.616 3.386 1.00 97.75 76 MET A N 1
ATOM 563 C CA . MET A 1 76 ? -1.765 6.784 3.811 1.00 97.75 76 MET A CA 1
ATOM 564 C C . MET A 1 76 ? -1.692 6.452 5.299 1.00 97.75 76 MET A C 1
ATOM 566 O O . MET A 1 76 ? -2.696 6.568 5.992 1.00 97.75 76 MET A O 1
ATOM 570 N N . ARG A 1 77 ? -0.512 6.116 5.829 1.00 97.62 77 ARG A N 1
ATOM 571 C CA . ARG A 1 77 ? -0.324 5.832 7.257 1.00 97.62 77 ARG A CA 1
ATOM 572 C C . ARG A 1 77 ? -0.688 7.039 8.119 1.00 97.62 77 ARG A C 1
ATOM 574 O O . ARG A 1 77 ? -1.332 6.874 9.149 1.00 97.62 77 ARG A O 1
ATOM 581 N N . ALA A 1 78 ? -0.332 8.251 7.692 1.00 98.31 78 ALA A N 1
ATOM 582 C CA . ALA A 1 78 ? -0.731 9.472 8.385 1.00 98.31 78 ALA A CA 1
ATOM 583 C C . ALA A 1 78 ? -2.259 9.666 8.375 1.00 98.31 78 ALA A C 1
ATOM 585 O O . ALA A 1 78 ? -2.850 9.933 9.422 1.00 98.31 78 ALA A O 1
ATOM 586 N N . ALA A 1 79 ? -2.908 9.486 7.221 1.00 98.19 79 ALA A N 1
ATOM 587 C CA . ALA A 1 79 ? -4.359 9.626 7.092 1.00 98.19 79 ALA A CA 1
ATOM 588 C C . ALA A 1 79 ? -5.130 8.570 7.908 1.00 98.19 79 ALA A C 1
ATOM 590 O O . ALA A 1 79 ? -6.068 8.901 8.633 1.00 98.19 79 ALA A O 1
ATOM 591 N N . LEU A 1 80 ? -4.711 7.306 7.832 1.00 97.81 80 LEU A N 1
ATOM 592 C CA . LEU A 1 80 ? -5.315 6.199 8.574 1.00 97.81 80 LEU A CA 1
ATOM 593 C C . LEU A 1 80 ? -5.048 6.318 10.080 1.00 97.81 80 LEU A C 1
ATOM 595 O O . LEU A 1 80 ? -5.952 6.084 10.878 1.00 97.81 80 LEU A O 1
ATOM 599 N N . GLY A 1 81 ? -3.855 6.765 10.480 1.00 98.00 81 GLY A N 1
ATOM 600 C CA . GLY A 1 81 ? -3.543 7.070 11.876 1.00 98.00 81 GLY A CA 1
ATOM 601 C C . GLY A 1 81 ? -4.432 8.180 12.444 1.00 98.00 81 GLY A C 1
ATOM 602 O O . GLY A 1 81 ? -4.951 8.048 13.552 1.00 98.00 81 GLY A O 1
ATOM 603 N N . ALA A 1 82 ? -4.688 9.239 11.668 1.00 98.56 82 ALA A N 1
ATOM 604 C CA . ALA A 1 82 ? -5.635 10.284 12.055 1.00 98.56 82 ALA A CA 1
ATOM 605 C C . ALA A 1 82 ? -7.070 9.740 12.194 1.00 98.56 82 ALA A C 1
ATOM 607 O O . ALA A 1 82 ? -7.774 10.100 13.139 1.00 98.56 82 ALA A O 1
ATOM 608 N N . LEU A 1 83 ? -7.490 8.832 11.305 1.00 97.62 83 LEU A N 1
ATOM 609 C CA . LEU A 1 83 ? -8.784 8.153 11.408 1.00 97.62 83 LEU A CA 1
ATOM 610 C C . LEU A 1 83 ? -8.885 7.301 12.684 1.00 97.62 83 LEU A C 1
ATOM 612 O O . LEU A 1 83 ? -9.882 7.391 13.400 1.00 97.62 83 LEU A O 1
ATOM 616 N N . ALA A 1 84 ? -7.856 6.509 12.992 1.00 97.56 84 ALA A N 1
ATOM 617 C CA . ALA A 1 84 ? -7.811 5.689 14.200 1.00 97.56 84 ALA A CA 1
ATOM 618 C C . ALA A 1 84 ? -7.863 6.549 15.476 1.00 97.56 84 ALA A C 1
ATOM 620 O O . ALA A 1 84 ? -8.591 6.223 16.414 1.00 97.56 84 ALA A O 1
ATOM 621 N N . ALA A 1 85 ? -7.166 7.690 15.488 1.00 97.75 85 ALA A N 1
ATOM 622 C CA . ALA A 1 85 ? -7.214 8.645 16.594 1.00 97.75 85 ALA A CA 1
ATOM 623 C C . ALA A 1 85 ? -8.601 9.294 16.755 1.00 97.75 85 ALA A C 1
ATOM 625 O O . ALA A 1 85 ? -9.070 9.484 17.876 1.00 97.75 85 ALA A O 1
ATOM 626 N N . ALA A 1 86 ? -9.281 9.603 15.647 1.00 98.25 86 ALA A N 1
ATOM 627 C CA . ALA A 1 86 ? -10.628 10.169 15.668 1.00 98.25 86 ALA A CA 1
ATOM 628 C C . ALA A 1 86 ? -11.700 9.157 16.115 1.00 98.25 86 ALA A C 1
ATOM 630 O O . ALA A 1 86 ? -12.762 9.554 16.603 1.00 98.25 86 ALA A O 1
ATOM 631 N N . ARG A 1 87 ? -11.447 7.849 15.959 1.00 97.00 87 ARG A N 1
ATOM 632 C CA . ARG A 1 87 ? -12.363 6.763 16.345 1.00 97.00 87 ARG A CA 1
ATOM 633 C C . ARG A 1 87 ? -11.652 5.701 17.204 1.00 97.00 87 ARG A C 1
ATOM 635 O O . ARG A 1 87 ? -11.456 4.578 16.735 1.00 97.00 87 ARG A O 1
ATOM 642 N N . PRO A 1 88 ? -11.313 6.009 18.470 1.00 95.25 88 PRO A N 1
ATOM 643 C CA . PRO A 1 88 ? -10.628 5.059 19.342 1.00 95.25 88 PRO A CA 1
ATOM 644 C C . PRO A 1 88 ? -11.418 3.757 19.518 1.00 95.25 88 PRO A C 1
ATOM 646 O O . PRO A 1 88 ? -12.637 3.778 19.691 1.00 95.25 88 PRO A O 1
ATOM 649 N N . GLY A 1 89 ? -10.717 2.623 19.480 1.00 92.12 89 GLY A N 1
ATOM 650 C CA . GLY A 1 89 ? -11.302 1.287 19.649 1.00 92.12 89 GLY A CA 1
ATOM 651 C C . GLY A 1 89 ? -11.998 0.718 18.409 1.00 92.12 89 GLY A C 1
ATOM 652 O O . GLY A 1 89 ? -12.389 -0.446 18.423 1.00 92.12 89 GLY A O 1
ATOM 653 N N . TRP A 1 90 ? -12.134 1.493 17.331 1.00 95.44 90 TRP A N 1
ATOM 654 C CA . TRP A 1 90 ? -12.602 0.966 16.054 1.00 95.44 90 TRP A CA 1
ATOM 655 C C . TRP A 1 90 ? -11.450 0.334 15.265 1.00 95.44 90 TRP A C 1
ATOM 657 O O . TRP A 1 90 ? -10.374 0.921 15.132 1.00 95.44 90 TRP A O 1
ATOM 667 N N . THR A 1 91 ? -11.705 -0.840 14.689 1.00 95.81 91 THR A N 1
ATOM 668 C CA . THR A 1 91 ? -10.809 -1.518 13.749 1.00 95.81 91 THR A CA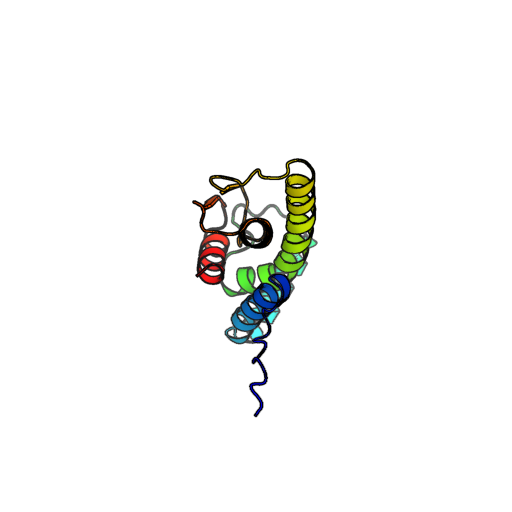 1
ATOM 669 C C . THR A 1 91 ? -11.590 -1.918 12.490 1.00 95.81 91 THR A C 1
ATOM 671 O O . THR A 1 91 ? -12.761 -2.304 12.584 1.00 95.81 91 THR A O 1
ATOM 674 N N . PRO A 1 92 ? -10.995 -1.808 11.288 1.00 95.50 92 PRO A N 1
ATOM 675 C CA . PRO A 1 92 ? -11.662 -2.218 10.061 1.00 95.50 92 PRO A CA 1
ATOM 676 C C . PRO A 1 92 ? -11.771 -3.743 9.990 1.00 95.50 92 PRO A C 1
ATOM 678 O O . PRO A 1 92 ? -10.775 -4.454 10.116 1.00 95.50 92 PRO A O 1
ATOM 681 N N . ALA A 1 93 ? -12.973 -4.243 9.702 1.00 96.00 93 ALA A N 1
ATOM 682 C CA . ALA A 1 93 ? -13.209 -5.671 9.481 1.00 96.00 93 ALA A CA 1
ATOM 683 C C . ALA A 1 93 ? -12.655 -6.181 8.134 1.00 96.00 93 ALA A C 1
ATOM 685 O O . ALA A 1 93 ? -12.570 -7.385 7.932 1.00 96.00 93 ALA A O 1
ATOM 686 N N . GLY A 1 94 ? -12.296 -5.283 7.211 1.00 96.38 94 GLY A N 1
ATOM 687 C CA . GLY A 1 94 ? -11.735 -5.594 5.895 1.00 96.38 94 GLY A CA 1
ATOM 688 C C . GLY A 1 94 ? -11.293 -4.330 5.153 1.00 96.38 94 GLY A C 1
ATOM 689 O O . GLY A 1 94 ? -11.596 -3.216 5.587 1.00 96.38 94 GLY A O 1
ATOM 690 N N . HIS A 1 95 ? -10.571 -4.498 4.045 1.00 96.06 95 HIS A N 1
ATOM 691 C CA . HIS A 1 95 ? -10.008 -3.408 3.245 1.00 96.06 95 HIS A CA 1
ATOM 692 C C . HIS A 1 95 ? -10.205 -3.673 1.745 1.00 96.06 95 HIS A C 1
ATOM 694 O O . HIS A 1 95 ? -9.695 -4.651 1.208 1.00 96.06 95 HIS A O 1
ATOM 700 N N . LEU A 1 96 ? -10.923 -2.777 1.066 1.00 97.06 96 LEU A N 1
ATOM 701 C CA . LEU A 1 96 ? -10.988 -2.706 -0.393 1.00 97.06 96 LEU A CA 1
ATOM 702 C C . LEU A 1 96 ? -10.171 -1.502 -0.881 1.00 97.06 96 LEU A C 1
ATOM 704 O O . LEU A 1 96 ? -10.476 -0.375 -0.498 1.00 97.06 96 LEU A O 1
ATOM 708 N N . ASP A 1 97 ? -9.178 -1.743 -1.733 1.00 95.75 97 ASP A N 1
ATOM 709 C CA . ASP A 1 97 ? -8.293 -0.724 -2.304 1.00 95.75 97 ASP A CA 1
ATOM 710 C C . ASP A 1 97 ? -8.489 -0.649 -3.827 1.00 95.75 97 ASP A C 1
ATOM 712 O O . ASP A 1 97 ? -8.095 -1.552 -4.572 1.00 95.75 97 ASP A O 1
ATOM 716 N N . ILE A 1 98 ? -9.164 0.403 -4.296 1.00 94.62 98 ILE A N 1
ATOM 717 C CA . ILE A 1 98 ? -9.497 0.606 -5.714 1.00 94.62 98 ILE A CA 1
ATOM 718 C C . ILE A 1 98 ? -8.439 1.511 -6.347 1.00 94.62 98 ILE A C 1
ATOM 720 O O . ILE A 1 98 ? -8.267 2.655 -5.935 1.00 94.62 98 ILE A O 1
ATOM 724 N N . GLY A 1 99 ? -7.774 1.023 -7.392 1.00 89.81 99 GLY A N 1
ATOM 725 C CA . GLY A 1 99 ? -6.588 1.663 -7.961 1.00 89.81 99 GLY A CA 1
ATOM 726 C C . GLY A 1 99 ? -5.364 1.539 -7.050 1.00 89.81 99 GLY A C 1
ATOM 727 O O . GLY A 1 99 ? -4.498 2.415 -7.061 1.00 89.81 99 GLY A O 1
ATOM 728 N N . GLY A 1 100 ? -5.318 0.489 -6.223 1.00 90.12 100 GLY A N 1
ATOM 729 C CA . GLY A 1 100 ? -4.302 0.322 -5.183 1.00 90.12 100 GLY A CA 1
ATOM 730 C C . GLY A 1 100 ? -2.893 0.018 -5.693 1.00 90.12 100 GLY A C 1
ATOM 731 O O . GLY A 1 100 ? -1.928 0.069 -4.924 1.00 90.12 100 GLY A O 1
ATOM 732 N N . GLY A 1 101 ? -2.742 -0.286 -6.987 1.00 91.12 101 GLY A N 1
ATOM 733 C CA . GLY A 1 101 ? -1.469 -0.594 -7.624 1.00 91.12 101 GLY A CA 1
ATOM 734 C C . GLY A 1 101 ? -0.693 -1.672 -6.873 1.00 91.12 101 GLY A C 1
ATOM 735 O O . GLY A 1 101 ? -1.150 -2.800 -6.724 1.00 91.12 101 GLY A O 1
ATOM 736 N N . THR A 1 102 ? 0.493 -1.308 -6.385 1.00 93.00 102 THR A N 1
ATOM 737 C CA . THR A 1 102 ? 1.404 -2.205 -5.657 1.00 93.00 102 THR A CA 1
ATOM 738 C C . THR A 1 102 ? 1.073 -2.342 -4.166 1.00 93.00 102 THR A C 1
ATOM 740 O O . THR A 1 102 ? 1.874 -2.883 -3.411 1.00 93.00 102 THR A O 1
ATOM 743 N N . GLY A 1 103 ? -0.083 -1.842 -3.714 1.00 94.81 103 GLY A N 1
ATOM 744 C CA . GLY A 1 103 ? -0.611 -2.097 -2.371 1.00 94.81 103 GLY A CA 1
ATOM 745 C C . GLY A 1 103 ? -0.059 -1.191 -1.267 1.00 94.81 103 GLY A C 1
ATOM 746 O O . GLY A 1 103 ? 0.002 -1.600 -0.110 1.00 94.81 103 GLY A O 1
ATOM 747 N N . ALA A 1 104 ? 0.338 0.050 -1.573 1.00 96.12 104 ALA A N 1
ATOM 748 C CA . ALA A 1 104 ? 0.861 0.981 -0.560 1.00 96.12 104 ALA A CA 1
ATOM 749 C C . ALA A 1 104 ? -0.114 1.188 0.618 1.00 96.12 104 ALA A C 1
ATOM 751 O O . ALA A 1 104 ? 0.299 1.229 1.779 1.00 96.12 104 ALA A O 1
ATOM 752 N N . ALA A 1 105 ? -1.415 1.294 0.321 1.00 96.12 105 ALA A N 1
ATOM 753 C CA . ALA A 1 105 ? -2.447 1.460 1.337 1.00 96.12 105 ALA A CA 1
ATOM 754 C C . ALA A 1 105 ? -2.651 0.184 2.168 1.00 96.12 105 ALA A C 1
ATOM 756 O O . ALA A 1 105 ? -2.976 0.276 3.351 1.00 96.12 105 ALA A O 1
ATOM 757 N N . VAL A 1 106 ? -2.424 -1.001 1.590 1.00 96.00 106 VAL A N 1
ATOM 758 C CA . VAL A 1 106 ? -2.491 -2.287 2.306 1.00 96.00 106 VAL A CA 1
ATOM 759 C C . VAL A 1 106 ? -1.460 -2.323 3.430 1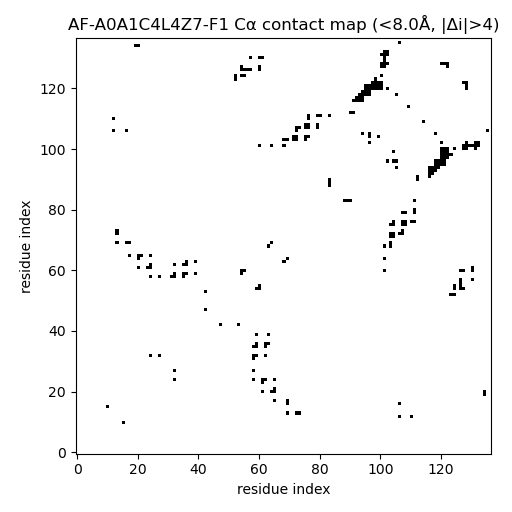.00 96.00 106 VAL A C 1
ATOM 761 O O . VAL A 1 106 ? -1.817 -2.566 4.583 1.00 96.00 106 VAL A O 1
ATOM 764 N N . TRP A 1 107 ? -0.210 -1.975 3.117 1.00 96.19 107 TRP A N 1
ATOM 765 C CA . TRP A 1 107 ? 0.863 -1.855 4.107 1.00 96.19 107 TRP A CA 1
ATOM 766 C C . TRP A 1 107 ? 0.547 -0.807 5.175 1.00 96.19 107 TRP A C 1
ATOM 768 O O . TRP A 1 107 ? 0.733 -1.054 6.366 1.00 96.19 107 TRP A O 1
ATOM 778 N N . ALA A 1 108 ? 0.031 0.358 4.773 1.00 97.19 108 ALA A N 1
ATOM 779 C CA . ALA A 1 108 ? -0.338 1.415 5.713 1.00 97.19 108 ALA A CA 1
ATOM 780 C C . ALA A 1 108 ? -1.459 0.980 6.674 1.00 97.19 108 ALA A C 1
ATOM 782 O O . ALA A 1 108 ? -1.393 1.272 7.869 1.00 97.19 108 ALA A O 1
ATOM 783 N N . ALA A 1 109 ? -2.461 0.246 6.181 1.00 96.25 109 ALA A N 1
ATOM 784 C CA . ALA A 1 109 ? -3.524 -0.314 7.008 1.00 96.25 109 ALA A CA 1
ATOM 785 C C . ALA A 1 109 ? -2.990 -1.376 7.982 1.00 96.25 109 ALA A C 1
ATOM 787 O O . ALA A 1 109 ? -3.362 -1.357 9.155 1.00 96.25 109 ALA A O 1
ATOM 788 N N . GLY A 1 110 ? -2.097 -2.265 7.529 1.00 94.81 110 GLY A N 1
ATOM 789 C CA . GLY A 1 110 ? -1.406 -3.238 8.387 1.00 94.81 110 GLY A CA 1
ATOM 790 C C . GLY A 1 110 ? -0.557 -2.581 9.480 1.00 94.81 110 GLY A C 1
ATOM 791 O O . GLY A 1 110 ? -0.521 -3.065 10.601 1.00 94.81 110 GLY A O 1
ATOM 792 N N . ALA A 1 111 ? 0.055 -1.432 9.185 1.00 95.31 111 ALA A N 1
ATOM 793 C CA . ALA A 1 111 ? 0.826 -0.657 10.157 1.00 95.31 111 ALA A CA 1
ATOM 794 C C . ALA A 1 111 ? -0.034 0.172 11.132 1.00 95.31 111 ALA A C 1
ATOM 796 O O . ALA A 1 111 ? 0.491 0.678 12.121 1.00 95.31 111 ALA A O 1
ATOM 797 N N . THR A 1 112 ? -1.320 0.381 10.831 1.00 96.69 112 THR A N 1
ATOM 798 C CA . THR A 1 112 ? -2.221 1.223 11.642 1.00 96.69 112 THR A CA 1
ATOM 799 C C . THR A 1 112 ? -3.076 0.397 12.598 1.00 96.69 112 THR A C 1
ATOM 801 O O . THR A 1 112 ? -3.324 0.819 13.724 1.00 96.69 112 THR A O 1
ATOM 804 N N . TRP A 1 113 ? -3.535 -0.772 12.154 1.00 95.75 113 TRP A N 1
ATOM 805 C CA . TRP A 1 113 ? -4.337 -1.685 12.959 1.00 95.75 113 TRP A CA 1
ATOM 806 C C . TRP A 1 113 ? -3.661 -3.050 13.005 1.00 95.75 113 TRP A C 1
ATOM 808 O O . TRP A 1 113 ? -3.273 -3.570 11.957 1.00 95.75 113 TRP A O 1
ATOM 818 N N . ASP A 1 114 ? -3.600 -3.655 14.189 1.00 91.12 114 ASP A N 1
ATOM 819 C CA . ASP A 1 114 ? -3.071 -5.006 14.385 1.00 91.12 114 ASP A CA 1
ATOM 820 C C . ASP A 1 114 ? -4.042 -6.095 13.898 1.00 91.12 114 ASP A C 1
ATOM 822 O O . ASP A 1 114 ? -5.254 -5.881 13.771 1.00 91.12 114 ASP A O 1
ATOM 826 N N . GLY A 1 115 ? -3.502 -7.289 13.649 1.00 89.38 115 GLY A N 1
ATOM 827 C CA . GLY A 1 115 ? -4.259 -8.482 13.263 1.00 89.38 115 GLY A CA 1
ATOM 828 C C . GLY A 1 115 ? -4.526 -8.615 11.762 1.00 89.38 115 GLY A C 1
ATOM 829 O O . GLY A 1 115 ? -4.302 -7.699 10.971 1.00 89.38 115 GLY A O 1
ATOM 830 N N . GLU A 1 116 ? -5.022 -9.786 11.373 1.00 88.75 116 GLU A N 1
ATOM 831 C CA . GLU A 1 116 ? -5.360 -10.101 9.985 1.00 88.75 116 GLU A CA 1
ATOM 832 C C . GLU A 1 116 ? -6.752 -9.580 9.616 1.00 88.75 116 GLU A C 1
ATOM 834 O O . GLU A 1 116 ? -7.681 -9.575 10.427 1.00 88.75 116 GLU A O 1
ATOM 839 N N . ARG A 1 117 ? -6.905 -9.144 8.365 1.00 92.19 117 ARG A N 1
ATOM 840 C CA . ARG A 1 117 ? -8.193 -8.734 7.796 1.00 92.19 117 ARG A CA 1
ATOM 841 C C . ARG A 1 117 ? -8.251 -9.088 6.315 1.00 92.19 117 ARG A C 1
ATOM 843 O O . ARG A 1 117 ? -7.217 -9.017 5.652 1.00 92.19 117 ARG A O 1
ATOM 850 N N . PRO A 1 118 ? -9.432 -9.413 5.766 1.00 96.12 118 PRO A N 1
ATOM 851 C CA . PRO A 1 118 ? -9.606 -9.557 4.330 1.00 96.12 118 PRO A CA 1
ATOM 852 C C . PRO A 1 118 ? -9.185 -8.277 3.607 1.00 96.12 118 PRO A C 1
ATOM 854 O O . PRO A 1 118 ? -9.678 -7.189 3.917 1.00 96.12 118 PRO A O 1
ATOM 857 N N . VAL A 1 119 ? -8.286 -8.417 2.636 1.00 95.81 119 VAL A N 1
ATOM 858 C CA . VAL A 1 119 ? -7.843 -7.332 1.760 1.00 95.81 119 VAL A CA 1
ATOM 859 C C . VAL A 1 119 ? -8.180 -7.695 0.321 1.00 95.81 119 VAL A C 1
ATOM 861 O O . VAL A 1 119 ? -7.958 -8.820 -0.120 1.00 95.81 119 VAL A O 1
ATOM 864 N N . THR A 1 120 ? -8.723 -6.746 -0.429 1.00 96.44 120 THR A N 1
ATOM 865 C CA . THR A 1 120 ? -8.942 -6.868 -1.870 1.00 96.44 120 THR A CA 1
ATOM 866 C C . THR A 1 120 ? -8.380 -5.633 -2.548 1.00 96.44 120 THR A C 1
ATOM 868 O O . THR A 1 120 ? -8.821 -4.523 -2.267 1.00 96.44 120 THR A O 1
ATOM 871 N N . VAL A 1 121 ? -7.423 -5.829 -3.452 1.00 96.44 121 VAL A N 1
ATOM 872 C CA . VAL A 1 121 ? -6.875 -4.757 -4.288 1.00 96.44 121 VAL A CA 1
ATOM 873 C C . VAL A 1 121 ? -7.410 -4.934 -5.700 1.00 96.44 121 VAL A C 1
ATOM 875 O O . VAL A 1 121 ? -7.292 -6.010 -6.287 1.00 96.44 121 VAL A O 1
ATOM 878 N N . VAL A 1 122 ? -8.011 -3.881 -6.240 1.00 94.31 122 VAL A N 1
ATOM 879 C CA . VAL A 1 122 ? -8.514 -3.845 -7.613 1.00 94.31 122 VAL A CA 1
ATOM 880 C C . VAL A 1 122 ? -7.705 -2.812 -8.370 1.00 94.31 122 VAL A C 1
ATOM 882 O O . VAL A 1 122 ? -7.773 -1.631 -8.060 1.00 94.31 122 VAL A O 1
ATOM 885 N N . ASP A 1 123 ? -6.962 -3.238 -9.383 1.00 90.44 123 ASP A N 1
ATOM 886 C CA . ASP A 1 123 ? -6.212 -2.337 -10.254 1.00 90.44 123 ASP A CA 1
ATOM 887 C C . ASP A 1 123 ? -6.273 -2.831 -11.700 1.00 90.44 123 ASP A C 1
ATOM 889 O O . ASP A 1 123 ? -6.471 -4.018 -11.968 1.00 90.44 123 ASP A O 1
ATOM 893 N N . TRP A 1 124 ? -6.103 -1.912 -12.645 1.00 81.69 124 TRP A N 1
ATOM 894 C CA . TRP A 1 124 ? -6.009 -2.254 -14.058 1.00 81.69 124 TRP A CA 1
ATOM 895 C C . TRP A 1 124 ? -4.638 -2.871 -14.397 1.00 81.69 124 TRP A C 1
ATOM 897 O O . TRP A 1 124 ? -4.534 -3.753 -15.253 1.00 81.69 124 TRP A O 1
ATOM 907 N N . ALA A 1 125 ? -3.567 -2.454 -13.721 1.00 82.88 125 ALA A N 1
ATOM 908 C CA . ALA A 1 125 ? -2.222 -2.955 -13.960 1.00 82.88 125 ALA A CA 1
ATOM 909 C C . ALA A 1 125 ? -1.995 -4.299 -13.250 1.00 82.88 125 ALA A C 1
ATOM 911 O O . ALA A 1 125 ? -1.520 -4.347 -12.116 1.00 82.88 125 ALA A O 1
ATOM 912 N N . ARG A 1 126 ? -2.262 -5.413 -13.946 1.00 86.75 126 ARG A N 1
ATOM 913 C CA . ARG A 1 126 ? -2.000 -6.765 -13.417 1.00 86.75 126 ARG A CA 1
ATOM 914 C C . ARG A 1 126 ? -0.571 -6.954 -12.867 1.00 86.75 126 ARG A C 1
ATOM 916 O O . ARG A 1 126 ? -0.461 -7.472 -11.761 1.00 86.75 126 ARG A O 1
ATOM 923 N N . PRO A 1 127 ? 0.500 -6.459 -13.524 1.00 87.06 127 PRO A N 1
ATOM 924 C CA . PRO A 1 127 ? 1.851 -6.547 -12.964 1.00 87.06 127 PRO A CA 1
ATOM 925 C C . PRO A 1 127 ? 2.028 -5.832 -11.612 1.00 87.06 127 PRO A C 1
ATOM 927 O O . PRO A 1 127 ? 2.847 -6.260 -10.804 1.00 87.06 127 PRO A O 1
ATOM 930 N N . ALA A 1 128 ? 1.268 -4.762 -11.346 1.00 88.12 128 ALA A N 1
ATOM 931 C CA . ALA A 1 128 ? 1.285 -4.073 -10.056 1.00 88.12 128 ALA A CA 1
ATOM 932 C C . ALA A 1 128 ? 0.609 -4.901 -8.958 1.00 88.12 128 ALA A C 1
ATOM 934 O O . ALA A 1 128 ? 1.144 -4.981 -7.855 1.00 88.12 128 ALA A O 1
ATOM 935 N N . LEU A 1 129 ? -0.506 -5.561 -9.287 1.00 91.62 129 LEU A N 1
ATOM 936 C CA . LEU A 1 129 ? -1.190 -6.484 -8.378 1.00 91.62 129 LEU A CA 1
ATOM 937 C C . LEU A 1 129 ? -0.303 -7.679 -8.021 1.00 91.62 129 LEU A C 1
ATOM 939 O O . LEU A 1 129 ? -0.188 -8.018 -6.847 1.00 91.62 129 LEU A O 1
ATOM 943 N N . ASP A 1 130 ? 0.347 -8.286 -9.017 1.00 93.50 130 ASP A N 1
ATOM 944 C CA . ASP A 1 130 ? 1.212 -9.446 -8.797 1.00 93.50 130 ASP A CA 1
ATOM 945 C C . ASP A 1 130 ? 2.422 -9.070 -7.913 1.00 93.50 130 ASP A C 1
ATOM 947 O O . ASP A 1 130 ? 2.732 -9.786 -6.963 1.00 93.50 130 ASP A O 1
ATOM 951 N N . LEU A 1 131 ? 3.058 -7.911 -8.155 1.00 91.38 131 LEU A N 1
ATOM 952 C CA . LEU A 1 131 ? 4.145 -7.411 -7.299 1.00 91.38 131 LEU A CA 1
ATOM 953 C C . LEU A 1 131 ? 3.658 -7.071 -5.881 1.00 91.38 131 LEU A C 1
ATOM 955 O O . LEU A 1 131 ? 4.346 -7.353 -4.904 1.00 91.38 131 LEU A O 1
ATOM 959 N N 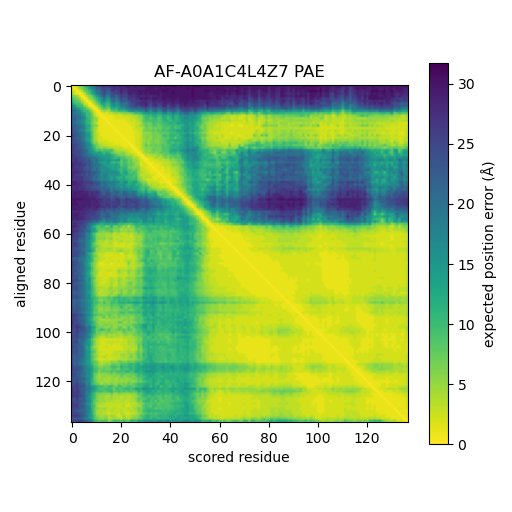. GLY A 1 132 ? 2.481 -6.452 -5.757 1.00 91.88 132 GLY A N 1
ATOM 960 C CA . GLY A 1 132 ? 1.894 -6.115 -4.460 1.00 91.88 132 GLY A CA 1
ATOM 961 C C . GLY A 1 132 ? 1.586 -7.354 -3.617 1.00 91.88 132 GLY A C 1
ATOM 962 O O . GLY A 1 132 ? 1.833 -7.347 -2.414 1.00 91.88 132 GLY A O 1
ATOM 963 N N . ALA A 1 133 ? 1.101 -8.426 -4.249 1.00 92.38 133 ALA A N 1
ATOM 964 C CA . ALA A 1 133 ? 0.861 -9.707 -3.591 1.00 92.38 133 ALA A CA 1
ATOM 965 C C . ALA A 1 133 ? 2.164 -10.378 -3.129 1.00 92.38 133 ALA A C 1
ATOM 967 O O . ALA A 1 133 ? 2.200 -10.926 -2.035 1.00 92.38 133 ALA A O 1
ATOM 968 N N . GLU A 1 134 ? 3.233 -10.298 -3.927 1.00 92.69 134 GLU A N 1
ATOM 969 C CA . GLU A 1 134 ? 4.560 -10.793 -3.536 1.00 92.69 134 GLU A CA 1
ATOM 970 C C . GLU A 1 134 ? 5.136 -10.020 -2.347 1.00 92.69 134 GLU A C 1
ATOM 972 O O . GLU A 1 134 ? 5.668 -10.627 -1.428 1.00 92.69 134 GLU A O 1
ATOM 977 N N . LEU A 1 135 ? 5.002 -8.691 -2.340 1.00 88.44 135 LEU A N 1
ATOM 978 C CA . LEU A 1 1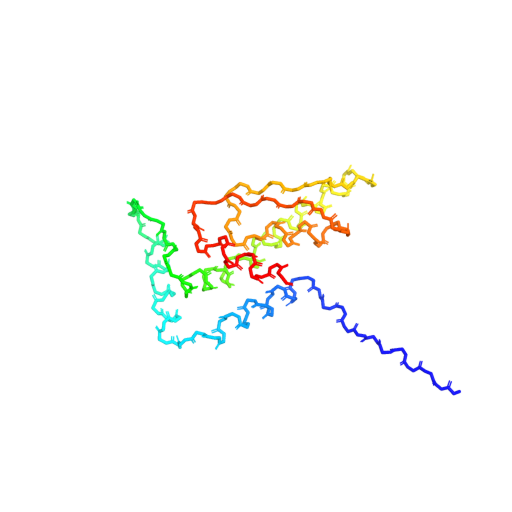35 ? 5.451 -7.859 -1.222 1.00 88.44 135 LEU A CA 1
ATOM 979 C C . LEU A 1 135 ? 4.703 -8.173 0.078 1.00 88.44 135 LEU A C 1
ATOM 981 O O . LEU A 1 135 ? 5.272 -8.030 1.152 1.00 88.44 135 LEU A O 1
ATOM 985 N N . ALA A 1 136 ? 3.425 -8.534 -0.010 1.00 85.31 136 ALA A N 1
ATOM 986 C CA . ALA A 1 136 ? 2.581 -8.790 1.153 1.00 85.31 136 ALA A CA 1
ATOM 987 C C . ALA A 1 136 ? 2.687 -10.225 1.712 1.00 85.31 136 ALA A C 1
ATOM 989 O O . ALA A 1 136 ? 2.034 -10.504 2.719 1.00 85.31 136 ALA A O 1
ATOM 990 N N . ALA A 1 137 ? 3.439 -11.115 1.052 1.00 76.75 137 ALA A N 1
ATOM 991 C CA . ALA A 1 137 ? 3.650 -12.509 1.454 1.00 76.75 137 ALA A CA 1
ATOM 992 C C . ALA A 1 137 ? 4.767 -12.648 2.499 1.00 76.75 137 ALA A C 1
ATOM 994 O O . ALA A 1 137 ? 4.617 -13.526 3.379 1.00 76.75 137 ALA A O 1
#

Nearest PDB structures (foldseek):
  8csr-assembly1_7  TM=7.465E-01  e=4.217E-03  Homo sapiens
  8csq-assembly1_7  TM=6.132E-01  e=1.394E-03  Homo sapiens
  8csu-assembly1_7  TM=6.093E-01  e=2.171E-03  Homo sapiens
  8cst-assembly1_7  TM=6.105E-01  e=4.217E-03  Homo sapiens
  5p8w-assembly1_C  TM=4.887E-01  e=1.067E+00  Rattus norvegicus

Secondary structure (DSSP, 8-state):
------------HHHHHHHHHHHHHHTS-HHHHHHHHHHHHHHHH-----SS-S--SHHHHHHHHHHHHHHHHHHHHHHHHHHHHHSTT---S-EEEET-TTTHHHHHHHHHS-S---EEEE-S-HHHHHHHHHHT-

Radius of gyration: 17.48 Å; Cα contacts (8 Å, |Δi|>4): 145; chains: 1; bounding box: 37×28×61 Å

Sequence (137 aa):
MNNPGVTHPHHAPSEVLRAALASLLDGLPARAAAQSVDRLIGHYRGRTPTGAPVLRDRSDVAAYAAYRMPATFEAMRAALGALAAARPGWTPAGHLDIGGGTGAAVWAAGATWDGERPVTVVDWARPALDLGAELAA

Mean predicted aligned error: 9.86 Å